Protein AF-A0A7H8L149-F1 (afdb_monomer)

pLDDT: mean 70.41, std 10.68, range [46.38, 91.62]

Foldseek 3Di:
DDDPPDPDPDDDPDVVVVVVVPDPPPDPPDVPPPPDPPLNVCCVPPNACSDPVHHPCVVPDPPPDPDPDDD

Mean predicted aligned error: 18.99 Å

Secondary structure (DSSP, 8-state):
-----PPPPP-PPPHHHHHHHT------------PPPHHHHHHHHH-TTSSTT--HHHHHS--TT-PPP--

Sequence (71 aa):
MSSPNVPGPEPQPSPWFATNRAVTRTVPATPAEAPTPIYTRMVTEFGDPFSALGPTRARWAPRTGERPAAT

Radius of gyration: 29.16 Å; Cα contacts (8 Å, |Δi|>4): 17; chains: 1; bounding box: 42×56×78 Å

Solvent-accessible surface area (backbone atoms only — not comparable to full-atom values): 5033 Å² total; per-residue (Å²): 138,83,79,82,85,70,83,71,84,76,82,77,76,61,69,76,60,61,64,62,71,72,62,79,72,82,71,80,85,64,85,67,70,76,72,72,51,68,64,58,51,44,28,74,76,63,34,72,59,56,35,95,83,43,31,66,66,67,74,72,45,82,75,89,75,76,72,77,80,87,126

Structure (mmCIF, N/CA/C/O backbone):
data_AF-A0A7H8L149-F1
#
_entry.id   AF-A0A7H8L149-F1
#
loop_
_atom_site.group_PDB
_atom_site.id
_atom_site.type_symbol
_atom_site.label_atom_id
_atom_site.label_alt_id
_atom_site.label_comp_id
_atom_site.label_asym_id
_atom_site.label_entity_id
_atom_site.label_seq_id
_atom_site.pdbx_PDB_ins_code
_atom_site.Cartn_x
_atom_site.Cartn_y
_atom_site.Cartn_z
_atom_site.occupancy
_atom_site.B_iso_or_equiv
_atom_site.auth_seq_id
_atom_site.auth_comp_id
_atom_site.auth_asym_id
_atom_site.auth_atom_id
_atom_site.pdbx_PDB_model_num
ATOM 1 N N . MET A 1 1 ? 22.281 -43.056 45.566 1.00 46.38 1 MET A N 1
ATOM 2 C CA . MET A 1 1 ? 22.538 -41.610 45.735 1.00 46.38 1 MET A CA 1
ATOM 3 C C . MET A 1 1 ? 21.359 -40.872 45.122 1.00 46.38 1 MET A C 1
ATOM 5 O O . MET A 1 1 ? 21.254 -40.843 43.905 1.00 46.38 1 MET A O 1
ATOM 9 N N . SER A 1 2 ? 20.420 -40.402 45.945 1.00 53.12 2 SER A N 1
ATOM 10 C CA . SER A 1 2 ? 19.185 -39.751 45.483 1.00 53.12 2 SER A CA 1
ATOM 11 C C . SER A 1 2 ? 19.381 -38.238 45.500 1.00 53.12 2 SER A C 1
ATOM 13 O O . SER A 1 2 ? 19.650 -37.671 46.555 1.00 53.12 2 SER A O 1
ATOM 15 N N . SER A 1 3 ? 19.291 -37.599 44.334 1.00 62.09 3 SER A N 1
ATOM 16 C CA . SER A 1 3 ? 19.335 -36.138 44.211 1.00 62.09 3 SER A CA 1
ATOM 17 C C . SER A 1 3 ? 18.031 -35.545 44.770 1.00 62.09 3 SER A C 1
ATOM 19 O O . SER A 1 3 ? 16.963 -36.020 44.372 1.00 62.09 3 SER A O 1
ATOM 21 N N . PRO A 1 4 ? 18.053 -34.556 45.685 1.00 66.62 4 PRO A N 1
ATOM 22 C CA . PRO A 1 4 ? 16.829 -33.921 46.145 1.00 66.62 4 PRO A CA 1
ATOM 23 C C . PRO A 1 4 ? 16.323 -32.996 45.035 1.00 66.62 4 PRO A C 1
ATOM 25 O O . PRO A 1 4 ? 16.946 -31.986 44.712 1.00 66.62 4 PRO A O 1
ATOM 28 N N . ASN A 1 5 ? 15.197 -33.363 44.425 1.00 64.50 5 ASN A N 1
ATOM 29 C CA . ASN A 1 5 ? 14.481 -32.510 43.486 1.00 64.50 5 ASN A CA 1
ATOM 30 C C . ASN A 1 5 ? 13.846 -31.354 44.272 1.00 64.50 5 ASN A C 1
ATOM 32 O O . ASN A 1 5 ? 12.718 -31.464 44.746 1.00 64.50 5 ASN A O 1
ATOM 36 N N . VAL A 1 6 ? 14.607 -30.283 44.487 1.00 65.81 6 VAL A N 1
ATOM 37 C CA . VAL A 1 6 ? 14.093 -29.039 45.064 1.00 65.81 6 VAL A CA 1
ATOM 38 C C . VAL A 1 6 ? 13.298 -28.329 43.964 1.00 65.81 6 VAL A C 1
ATOM 40 O O . VAL A 1 6 ? 13.891 -27.999 42.935 1.00 65.81 6 VAL A O 1
ATOM 43 N N . PRO A 1 7 ? 11.983 -28.087 44.128 1.00 63.69 7 PRO A N 1
ATOM 44 C CA . PRO A 1 7 ? 11.236 -27.269 43.183 1.00 63.69 7 PRO A CA 1
ATOM 45 C C . PRO A 1 7 ? 11.845 -25.866 43.189 1.00 63.69 7 PRO A C 1
ATOM 47 O O . PRO A 1 7 ? 11.865 -25.196 44.223 1.00 63.69 7 PRO A O 1
ATOM 50 N N . GLY A 1 8 ? 12.408 -25.447 42.056 1.00 67.44 8 GLY A N 1
ATOM 51 C CA . GLY A 1 8 ? 12.884 -24.078 41.891 1.00 67.44 8 GLY A CA 1
ATOM 52 C C . GLY A 1 8 ? 11.727 -23.081 42.043 1.00 67.44 8 GLY A C 1
ATOM 53 O O . GLY A 1 8 ? 10.570 -23.459 41.842 1.00 67.44 8 GLY A O 1
ATOM 54 N N . PRO A 1 9 ? 12.009 -21.818 42.401 1.00 69.31 9 PRO A N 1
ATOM 55 C CA . PRO A 1 9 ? 10.975 -20.795 42.484 1.00 69.31 9 PRO A CA 1
ATOM 56 C C . PRO A 1 9 ? 10.248 -20.678 41.139 1.00 69.31 9 PRO A C 1
ATOM 58 O O . PRO A 1 9 ? 10.893 -20.619 40.089 1.00 69.31 9 PRO A O 1
ATOM 61 N N . GLU A 1 10 ? 8.912 -20.665 41.171 1.00 71.00 10 GLU A N 1
ATOM 62 C CA . GLU A 1 10 ? 8.107 -20.463 39.966 1.00 71.00 10 GLU A CA 1
ATOM 63 C C . GLU A 1 10 ? 8.531 -19.163 39.262 1.00 71.00 10 GLU A C 1
ATOM 65 O O . GLU A 1 10 ? 8.768 -18.146 39.928 1.00 71.00 10 GLU A O 1
ATOM 70 N N . PRO A 1 11 ? 8.647 -19.163 37.922 1.00 71.50 11 PRO A N 1
ATOM 71 C CA . PRO A 1 11 ? 9.018 -17.967 37.187 1.00 71.50 11 PRO A CA 1
ATOM 72 C C . PRO A 1 11 ? 7.954 -16.886 37.394 1.00 71.50 11 PRO A C 1
ATOM 74 O O . PRO A 1 11 ? 6.805 -17.022 36.974 1.00 71.50 11 PRO A O 1
ATOM 77 N N . GLN A 1 12 ? 8.356 -15.794 38.046 1.00 69.06 12 GLN A N 1
ATOM 78 C CA . GLN A 1 12 ? 7.529 -14.603 38.210 1.00 69.06 12 GLN A CA 1
ATOM 79 C C . GLN A 1 12 ? 7.092 -14.082 36.830 1.00 69.06 12 GLN A C 1
ATOM 81 O O . GLN A 1 12 ? 7.941 -13.906 35.947 1.00 69.06 12 GLN A O 1
ATOM 86 N N . PRO A 1 13 ? 5.789 -13.823 36.612 1.00 67.44 13 PRO A N 1
ATOM 87 C CA . PRO A 1 13 ? 5.316 -13.288 35.346 1.00 67.44 13 PRO A CA 1
ATOM 88 C C . PRO A 1 13 ? 5.932 -11.909 35.110 1.00 67.44 13 PRO A C 1
ATOM 90 O O . PRO A 1 13 ? 6.011 -11.078 36.015 1.00 67.44 13 PRO A O 1
ATOM 93 N N . SER A 1 14 ? 6.374 -11.651 33.879 1.00 71.44 14 SER A N 1
ATOM 94 C CA . SER A 1 14 ? 7.027 -10.384 33.564 1.00 71.44 14 SER A CA 1
ATOM 95 C C . SER A 1 14 ? 6.070 -9.20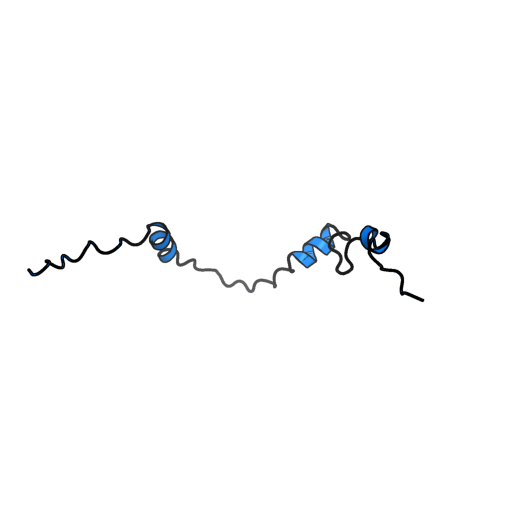8 33.820 1.00 71.44 14 SER A C 1
ATOM 97 O O . SER A 1 14 ? 4.916 -9.256 33.378 1.00 71.44 14 SER A O 1
ATOM 99 N N . PRO A 1 15 ? 6.537 -8.119 34.458 1.00 67.25 15 PRO A N 1
ATOM 100 C CA . PRO A 1 15 ? 5.693 -6.978 34.826 1.00 67.25 15 PRO A CA 1
ATOM 101 C C . PRO A 1 15 ? 4.999 -6.334 33.615 1.00 67.25 15 PRO A C 1
ATOM 103 O O . PRO A 1 15 ? 3.897 -5.806 33.736 1.00 67.25 15 PRO A O 1
ATOM 106 N N . TRP A 1 16 ? 5.584 -6.479 32.421 1.00 61.91 16 TRP A N 1
ATOM 107 C CA . TRP A 1 16 ? 4.996 -6.049 31.152 1.00 61.91 16 TRP A CA 1
ATOM 108 C C . TRP A 1 16 ? 3.619 -6.672 30.858 1.00 61.91 16 TRP A C 1
ATOM 110 O O . TRP A 1 16 ? 2.735 -6.016 30.308 1.00 61.91 16 TRP A O 1
ATOM 120 N N . PHE A 1 17 ? 3.402 -7.937 31.233 1.00 58.94 17 PHE A N 1
ATOM 121 C CA . PHE A 1 1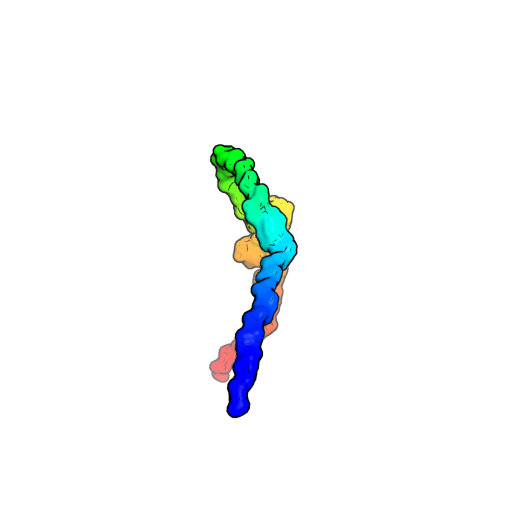7 ? 2.120 -8.616 31.015 1.00 58.94 17 PHE A CA 1
ATOM 122 C C . PHE A 1 17 ? 1.084 -8.282 32.093 1.00 58.94 17 PHE A C 1
ATOM 124 O O . PHE A 1 17 ? -0.115 -8.3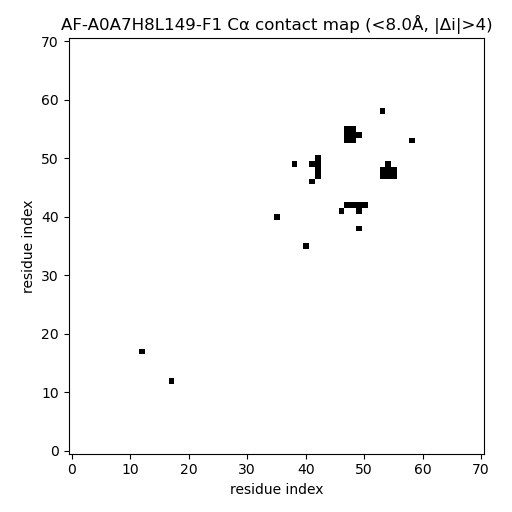02 31.808 1.00 58.94 17 PHE A O 1
ATOM 131 N N . ALA A 1 18 ? 1.523 -7.926 33.303 1.00 60.62 18 ALA A N 1
ATOM 132 C CA . ALA A 1 18 ? 0.630 -7.542 34.395 1.00 60.62 18 ALA A CA 1
ATOM 133 C C . ALA A 1 18 ? -0.098 -6.221 34.096 1.00 60.62 18 ALA A C 1
ATOM 135 O O . ALA A 1 18 ? -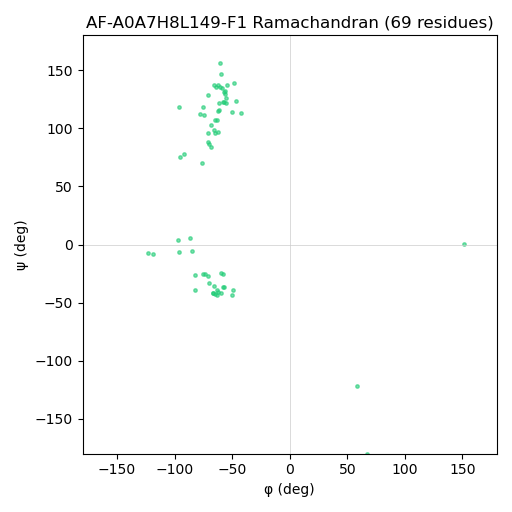1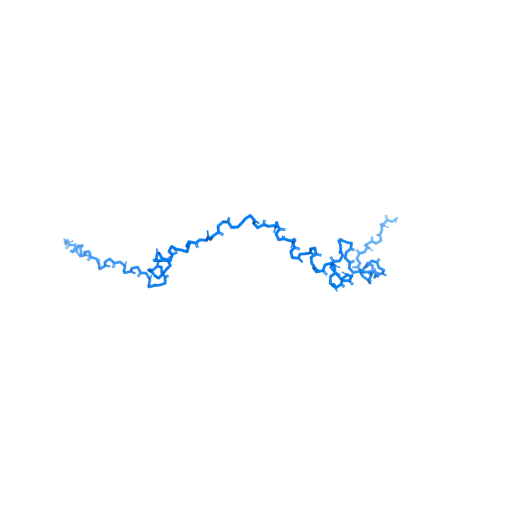.309 -6.122 34.291 1.00 60.62 18 ALA A O 1
ATOM 136 N N . THR A 1 19 ? 0.611 -5.236 33.535 1.00 59.44 19 THR A N 1
ATOM 137 C CA . THR A 1 19 ? 0.039 -3.926 33.184 1.00 59.44 19 THR A CA 1
ATOM 138 C C . THR A 1 19 ? -1.010 -4.019 32.075 1.00 59.44 19 THR A C 1
ATOM 140 O O . THR A 1 19 ? -2.016 -3.318 32.122 1.00 59.44 19 THR A O 1
ATOM 143 N N . ASN A 1 20 ? -0.832 -4.919 31.105 1.00 56.28 20 ASN A N 1
ATOM 144 C CA . ASN A 1 20 ? -1.739 -5.027 29.959 1.00 56.28 20 ASN A CA 1
ATOM 145 C C . ASN A 1 20 ? -3.079 -5.704 30.289 1.00 56.28 20 ASN A C 1
ATOM 147 O O . ASN A 1 20 ? -4.077 -5.432 29.626 1.00 56.28 20 ASN A O 1
ATOM 151 N N . ARG A 1 21 ? -3.136 -6.555 31.324 1.00 57.09 21 ARG A N 1
ATOM 152 C CA . ARG A 1 21 ? -4.376 -7.248 31.720 1.00 57.09 21 ARG A CA 1
ATOM 153 C C . ARG A 1 21 ? -5.397 -6.344 32.414 1.00 57.09 21 ARG A C 1
ATOM 155 O O . ARG A 1 21 ? -6.584 -6.643 32.365 1.00 57.09 21 ARG A O 1
ATOM 162 N N . ALA A 1 22 ? -4.949 -5.262 33.048 1.00 56.38 22 ALA A N 1
ATOM 163 C CA . ALA A 1 22 ? -5.811 -4.358 33.810 1.00 56.38 22 ALA A CA 1
ATOM 164 C C . ALA A 1 22 ? -6.489 -3.276 32.951 1.00 56.38 22 ALA A C 1
ATOM 166 O O . ALA A 1 22 ? -7.324 -2.526 33.452 1.00 56.38 22 ALA A O 1
ATOM 167 N N . VAL A 1 23 ? -6.155 -3.177 31.660 1.00 58.62 23 VAL A N 1
ATOM 168 C CA . VAL A 1 23 ? -6.727 -2.156 30.778 1.00 58.62 23 VAL A CA 1
ATOM 169 C C . VAL A 1 23 ? -7.916 -2.735 30.012 1.00 58.62 23 VAL A C 1
ATOM 171 O O . VAL A 1 23 ? -7.844 -3.001 28.814 1.00 58.62 23 VAL A O 1
ATOM 174 N N . THR A 1 24 ? -9.055 -2.891 30.684 1.00 59.81 24 THR A N 1
ATOM 175 C CA . THR A 1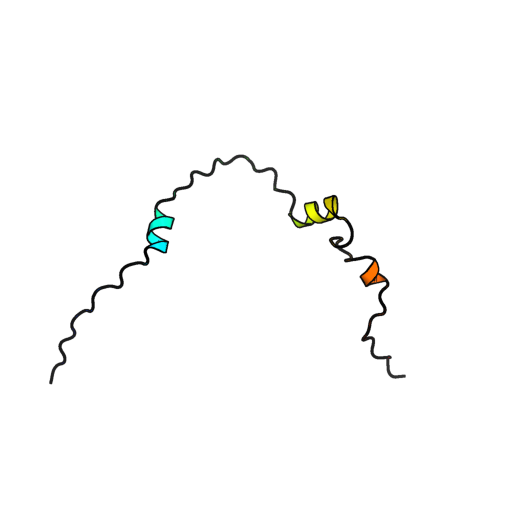 24 ? -10.347 -2.959 29.988 1.00 59.81 24 THR A CA 1
ATOM 176 C C . THR A 1 24 ? -10.629 -1.584 29.389 1.00 59.81 24 THR A C 1
ATOM 178 O O . THR A 1 24 ? -11.277 -0.740 30.003 1.00 59.81 24 THR A O 1
ATOM 181 N N . ARG A 1 25 ? -10.080 -1.316 28.197 1.00 61.16 25 ARG A N 1
ATOM 182 C CA . ARG A 1 25 ? -10.451 -0.136 27.410 1.00 61.16 25 ARG A CA 1
ATOM 183 C C . ARG A 1 25 ? -11.883 -0.359 26.947 1.00 61.16 25 ARG A C 1
ATOM 185 O O . ARG A 1 25 ? -12.116 -1.128 26.019 1.00 61.16 25 ARG A O 1
ATOM 192 N N . THR A 1 26 ? -12.841 0.294 27.590 1.00 59.66 26 THR A N 1
ATOM 193 C CA . THR A 1 26 ? -14.192 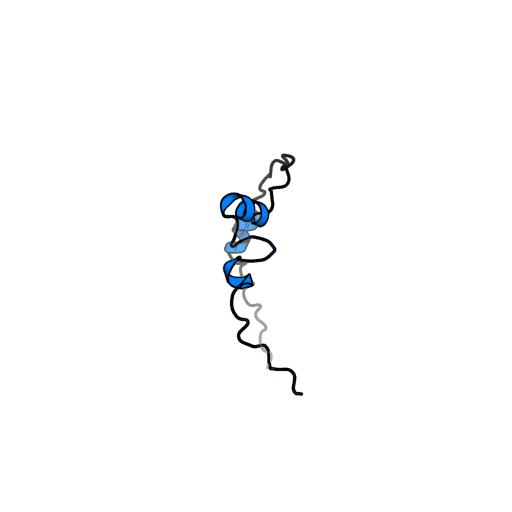0.426 27.050 1.00 59.66 26 THR A CA 1
ATOM 194 C C . THR A 1 26 ? -14.070 1.268 25.784 1.00 59.66 26 THR A C 1
ATOM 196 O O . THR A 1 26 ? -13.947 2.488 25.852 1.00 59.66 26 THR A O 1
ATOM 199 N N . VAL A 1 27 ? -13.982 0.615 24.625 1.00 62.12 27 VAL A N 1
ATOM 200 C CA . VAL A 1 27 ? -13.977 1.296 23.328 1.00 62.12 27 VAL A CA 1
ATOM 201 C C . VAL A 1 27 ? -15.430 1.665 23.031 1.00 62.12 27 VAL A C 1
ATOM 203 O O . VAL A 1 27 ? -16.240 0.753 22.856 1.00 62.12 27 VAL A O 1
ATOM 206 N N . PRO A 1 28 ? -15.813 2.955 23.013 1.00 58.47 28 PRO A N 1
ATOM 207 C CA . PRO A 1 28 ? -17.146 3.329 22.568 1.00 58.47 28 PRO A CA 1
ATOM 208 C C . PRO A 1 28 ? -17.307 2.888 21.111 1.00 58.47 28 PRO A C 1
ATOM 210 O O . PRO A 1 28 ? -16.523 3.278 20.247 1.00 58.47 28 PRO A O 1
ATOM 213 N N . ALA A 1 29 ? -18.306 2.047 20.849 1.00 64.06 29 ALA A N 1
ATOM 214 C CA . ALA A 1 29 ? -18.669 1.610 19.509 1.00 64.06 29 ALA A CA 1
ATOM 215 C C . ALA A 1 29 ? -19.418 2.740 18.791 1.00 64.06 29 ALA A C 1
ATOM 217 O O . ALA A 1 29 ? -20.627 2.679 18.581 1.00 64.06 29 ALA A O 1
ATOM 218 N N . THR A 1 30 ? -18.713 3.811 18.436 1.00 64.06 30 THR A N 1
ATOM 219 C CA . THR A 1 30 ? -19.159 4.622 17.306 1.00 64.06 30 THR A CA 1
ATOM 220 C C . THR A 1 30 ? -19.084 3.734 16.064 1.00 64.06 30 THR A C 1
ATOM 222 O O . THR A 1 30 ? -18.097 3.008 15.911 1.00 64.06 30 THR A O 1
ATOM 225 N N . PRO A 1 31 ? -20.095 3.731 15.174 1.00 58.03 31 PRO A N 1
ATOM 226 C CA . PRO A 1 31 ? -19.921 3.139 13.860 1.00 58.03 31 PRO A CA 1
ATOM 227 C C . PRO A 1 31 ? -18.82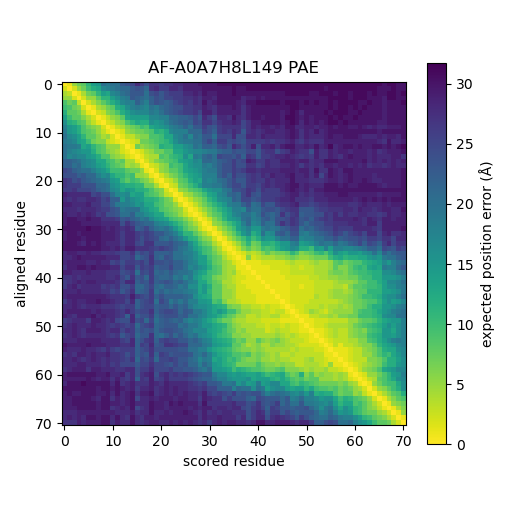5 3.958 13.187 1.00 58.03 31 PRO A C 1
ATOM 229 O O . PRO A 1 31 ? -19.054 5.077 12.735 1.00 58.03 31 PRO A O 1
ATOM 232 N N . ALA A 1 32 ? -17.596 3.452 13.247 1.00 62.25 32 ALA A N 1
ATOM 233 C CA . ALA A 1 32 ? -16.478 4.065 12.575 1.00 62.25 32 ALA A CA 1
ATOM 234 C C . ALA A 1 32 ? -16.819 3.990 11.091 1.00 62.25 32 ALA A C 1
ATOM 236 O O . ALA A 1 32 ? -16.825 2.903 10.510 1.00 62.25 32 ALA A O 1
ATOM 237 N N . GLU A 1 33 ? -17.168 5.136 10.505 1.00 60.66 33 GLU A N 1
ATOM 238 C CA . GLU A 1 33 ? -17.087 5.341 9.068 1.00 60.66 33 GLU A CA 1
ATOM 239 C C . GLU A 1 33 ? -15.756 4.727 8.648 1.00 60.66 33 GLU A C 1
ATOM 241 O O . GLU A 1 33 ? -14.716 5.125 9.183 1.00 60.66 33 GLU A O 1
ATOM 246 N N . ALA A 1 34 ? -15.817 3.641 7.866 1.00 64.06 34 ALA A N 1
ATOM 247 C CA . ALA A 1 34 ? -14.667 2.777 7.657 1.00 64.06 34 ALA A CA 1
ATOM 248 C C . ALA A 1 34 ? -13.495 3.678 7.262 1.00 64.06 34 ALA A C 1
ATOM 250 O O . ALA A 1 34 ? -13.601 4.370 6.242 1.00 64.06 34 ALA A O 1
ATOM 251 N N . PRO A 1 35 ? -12.440 3.776 8.098 1.00 65.81 35 PRO A N 1
ATOM 252 C CA . PRO A 1 35 ? -11.415 4.771 7.875 1.00 65.81 35 PRO A CA 1
ATOM 253 C C . PRO A 1 35 ? -10.865 4.503 6.489 1.00 65.81 35 PRO A C 1
ATOM 255 O O . PRO A 1 35 ? -10.448 3.379 6.197 1.00 65.81 35 PRO A O 1
ATOM 258 N N . THR A 1 36 ? -10.938 5.518 5.624 1.00 71.06 36 THR A N 1
ATOM 259 C CA . THR A 1 36 ? -10.412 5.426 4.265 1.00 71.06 36 THR A CA 1
ATOM 260 C C . THR A 1 36 ? -9.023 4.817 4.381 1.00 71.06 36 THR A C 1
ATOM 262 O O . THR A 1 36 ? -8.224 5.356 5.161 1.00 71.06 36 THR A O 1
ATOM 265 N N . PRO A 1 37 ? -8.741 3.692 3.697 1.00 84.38 37 PRO A N 1
ATOM 266 C CA . PRO A 1 37 ? -7.463 3.0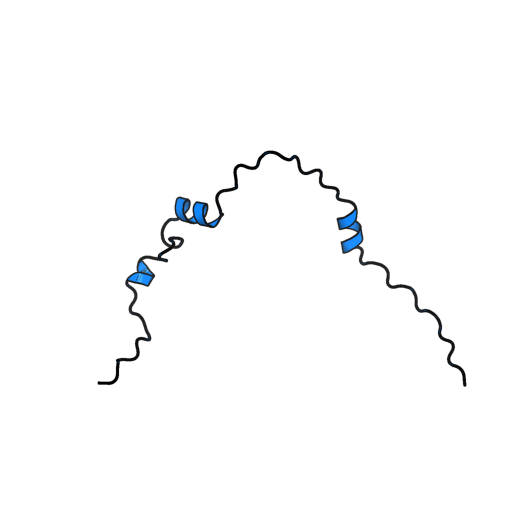22 3.833 1.00 84.38 37 PRO A CA 1
ATOM 267 C C . PRO A 1 37 ? -6.341 4.043 3.692 1.00 84.38 37 PRO A C 1
ATOM 269 O O . PRO A 1 37 ? -6.424 4.938 2.849 1.00 84.38 37 PRO A O 1
ATOM 272 N N . ILE A 1 38 ? -5.304 3.930 4.524 1.00 83.06 38 ILE A N 1
ATOM 273 C CA . ILE A 1 38 ? -4.193 4.897 4.554 1.00 83.06 38 ILE A CA 1
ATOM 274 C C . ILE A 1 38 ? -3.667 5.137 3.132 1.00 83.06 38 ILE A C 1
ATOM 276 O O . ILE A 1 38 ? -3.450 6.276 2.736 1.00 83.06 38 ILE A O 1
ATOM 280 N N . TYR A 1 39 ? -3.599 4.078 2.323 1.00 75.94 39 TYR A N 1
ATOM 281 C CA . TYR A 1 39 ? -3.202 4.143 0.921 1.00 75.94 39 TYR A CA 1
ATOM 282 C C . TYR A 1 39 ? -4.101 5.047 0.060 1.00 75.94 39 TYR A C 1
ATOM 284 O O . TYR A 1 39 ? -3.600 5.839 -0.729 1.00 75.94 39 TYR A O 1
ATOM 292 N N . THR A 1 40 ? -5.423 5.006 0.248 1.00 84.06 40 THR A N 1
ATOM 293 C CA . THR A 1 40 ? -6.364 5.901 -0.441 1.00 84.06 40 THR A CA 1
ATOM 294 C C . THR A 1 40 ? -6.112 7.358 -0.071 1.00 84.06 40 THR A C 1
ATOM 296 O O . THR A 1 40 ? -6.123 8.216 -0.946 1.00 84.06 40 THR A O 1
ATOM 299 N N . ARG A 1 41 ? -5.824 7.646 1.205 1.00 87.25 41 ARG A N 1
ATOM 300 C CA . ARG A 1 41 ? -5.482 9.009 1.642 1.00 87.25 41 ARG A CA 1
ATOM 301 C C . ARG A 1 41 ? -4.174 9.485 1.018 1.00 87.25 41 ARG A C 1
ATOM 303 O O . ARG A 1 41 ? -4.118 10.602 0.524 1.00 87.25 41 ARG A O 1
ATOM 310 N N . MET A 1 42 ? -3.167 8.617 0.960 1.00 89.50 42 MET A N 1
ATOM 311 C CA . MET A 1 42 ? -1.872 8.933 0.352 1.00 89.50 42 MET A CA 1
ATOM 312 C C . MET A 1 42 ? -1.981 9.222 -1.150 1.00 89.50 42 MET A C 1
ATOM 314 O O . MET A 1 42 ? -1.340 10.150 -1.636 1.00 89.50 42 MET A O 1
ATOM 318 N N . VAL A 1 43 ? -2.817 8.475 -1.880 1.00 88.56 43 VAL A N 1
ATOM 319 C CA . VAL A 1 43 ? -3.112 8.753 -3.297 1.00 88.56 43 VAL A CA 1
ATOM 320 C C . VAL A 1 43 ? -3.797 10.110 -3.452 1.00 88.56 43 VAL A C 1
ATOM 322 O O . VAL A 1 43 ? -3.427 10.873 -4.338 1.00 88.56 43 VAL A O 1
ATOM 325 N N . THR A 1 44 ? -4.770 10.432 -2.597 1.00 87.75 44 THR A N 1
ATOM 326 C CA . THR A 1 44 ? -5.487 11.716 -2.655 1.00 87.75 44 THR A CA 1
ATOM 327 C C . THR A 1 44 ? -4.585 12.904 -2.324 1.00 87.75 44 THR A C 1
ATOM 329 O O . THR A 1 44 ? -4.682 13.941 -2.972 1.00 87.75 44 THR A O 1
ATOM 332 N N . GLU A 1 45 ? -3.719 12.770 -1.320 1.00 91.62 45 GLU A N 1
ATOM 333 C CA . GLU A 1 45 ? -2.897 13.871 -0.808 1.00 91.62 45 GLU A CA 1
ATOM 334 C C . GLU A 1 45 ? -1.630 14.102 -1.639 1.00 91.62 45 GLU A C 1
ATOM 336 O O . GLU A 1 45 ? -1.251 15.242 -1.897 1.00 91.62 45 GLU A O 1
ATOM 341 N N . PHE A 1 46 ? -0.987 13.027 -2.097 1.00 89.44 46 PHE A N 1
ATOM 342 C CA . PHE A 1 46 ? 0.333 13.095 -2.732 1.00 89.44 46 PHE A CA 1
ATOM 343 C C . PHE A 1 46 ? 0.347 12.602 -4.181 1.00 89.44 46 PHE A C 1
ATOM 345 O O . PHE A 1 46 ? 1.359 12.755 -4.868 1.00 89.44 46 PHE A O 1
ATOM 352 N N . GLY A 1 47 ? -0.748 12.015 -4.667 1.00 86.81 47 GLY A N 1
ATOM 353 C CA . GLY A 1 47 ? -0.868 11.557 -6.045 1.00 86.81 47 GLY A CA 1
ATOM 354 C C . GLY A 1 47 ? 0.204 10.537 -6.423 1.00 86.81 47 GLY A C 1
ATOM 355 O O . GLY A 1 47 ? 0.323 9.458 -5.841 1.00 86.81 47 GLY A O 1
ATOM 356 N N . ASP A 1 48 ? 0.971 10.869 -7.455 1.00 73.94 48 ASP A N 1
ATOM 357 C CA . ASP A 1 48 ? 1.915 9.966 -8.097 1.00 73.94 48 ASP A CA 1
ATOM 358 C C . ASP A 1 48 ? 3.326 10.066 -7.493 1.00 73.94 48 ASP A C 1
ATOM 360 O O . ASP A 1 48 ? 4.208 10.754 -8.010 1.00 73.94 48 ASP A O 1
ATOM 364 N N . PRO A 1 49 ? 3.514 9.438 -6.325 1.00 82.31 49 PRO A N 1
ATOM 365 C CA . PRO A 1 49 ? 4.242 8.164 -6.273 1.00 82.31 49 PRO A CA 1
ATOM 366 C C . PRO A 1 49 ? 3.441 7.012 -5.640 1.00 82.31 49 PRO A C 1
ATOM 368 O O . PRO A 1 49 ? 3.887 5.867 -5.681 1.00 82.31 49 PRO A O 1
ATOM 371 N N . PHE A 1 50 ? 2.267 7.301 -5.073 1.00 84.94 50 PHE A N 1
ATOM 372 C CA . PHE A 1 50 ? 1.397 6.323 -4.409 1.00 84.94 50 PHE A CA 1
ATOM 373 C C . PHE A 1 50 ? 0.290 5.802 -5.323 1.00 84.94 50 PHE A C 1
ATOM 375 O O . PHE A 1 50 ? -0.552 5.028 -4.882 1.00 84.94 50 PHE A O 1
ATOM 382 N N . SER A 1 51 ? 0.281 6.209 -6.595 1.00 83.94 51 SER A N 1
ATOM 383 C CA . SER A 1 51 ? -0.674 5.697 -7.571 1.00 83.94 51 SER A CA 1
ATOM 384 C C . SER A 1 51 ? -0.532 4.176 -7.728 1.00 83.94 51 SER A C 1
ATOM 386 O O . SER A 1 51 ? 0.566 3.625 -7.645 1.00 83.94 51 SER A O 1
ATOM 388 N N . ALA A 1 52 ? -1.643 3.482 -7.993 1.00 80.44 52 ALA A N 1
ATOM 389 C CA . ALA A 1 52 ? -1.646 2.023 -8.159 1.00 80.44 52 ALA A CA 1
ATOM 390 C C . ALA A 1 52 ? -0.745 1.541 -9.314 1.00 80.44 52 ALA A C 1
ATOM 392 O O . ALA A 1 52 ? -0.265 0.412 -9.313 1.00 80.44 52 ALA A O 1
ATOM 393 N N . LEU A 1 53 ? -0.499 2.414 -10.295 1.00 81.56 53 LEU A N 1
ATOM 394 C CA . LEU A 1 53 ? 0.386 2.168 -11.433 1.00 81.56 53 LEU A CA 1
ATOM 395 C C . LEU A 1 53 ? 1.859 2.508 -11.132 1.00 81.56 53 LEU A C 1
ATOM 397 O O . LEU A 1 53 ? 2.686 2.499 -12.048 1.00 81.56 53 LEU A O 1
ATOM 401 N N . GLY A 1 54 ? 2.176 2.857 -9.882 1.00 80.50 54 GLY A N 1
ATOM 402 C CA . GLY A 1 54 ? 3.481 3.340 -9.446 1.00 80.50 54 GLY A CA 1
ATOM 403 C C . GLY A 1 54 ? 3.854 4.710 -10.028 1.00 80.50 54 GLY A C 1
ATOM 404 O O . GLY A 1 54 ? 3.099 5.280 -10.814 1.00 80.50 54 GLY A O 1
ATOM 405 N N . PRO A 1 55 ? 5.037 5.247 -9.690 1.00 84.75 55 PRO A N 1
ATOM 406 C CA . PRO A 1 55 ? 5.482 6.556 -10.159 1.00 84.75 55 PRO A CA 1
ATOM 407 C C . PRO A 1 55 ? 5.544 6.629 -11.688 1.00 84.75 55 PRO A C 1
ATOM 409 O O . PRO A 1 55 ? 6.144 5.764 -12.329 1.00 84.75 55 PRO A O 1
ATOM 412 N N . THR A 1 56 ? 5.041 7.710 -12.287 1.00 81.69 56 THR A N 1
ATOM 413 C CA . THR A 1 56 ? 5.127 7.975 -13.736 1.00 81.69 56 THR A CA 1
ATOM 414 C C . THR A 1 56 ? 6.554 7.814 -14.228 1.00 81.69 56 THR A C 1
ATOM 416 O O . THR A 1 56 ? 6.785 7.156 -15.236 1.00 81.69 56 THR A O 1
ATOM 419 N N . ARG A 1 57 ? 7.533 8.332 -13.480 1.00 76.56 57 ARG A N 1
ATOM 420 C CA . ARG A 1 57 ? 8.954 8.211 -13.833 1.00 76.56 57 ARG A CA 1
ATOM 421 C C . ARG A 1 57 ? 9.415 6.761 -13.973 1.00 76.56 57 ARG A C 1
ATOM 423 O O . ARG A 1 57 ? 10.195 6.478 -14.871 1.00 76.56 57 ARG A O 1
ATOM 430 N N . ALA A 1 58 ? 8.914 5.848 -13.143 1.00 79.44 58 ALA A N 1
ATOM 431 C CA . ALA A 1 58 ? 9.257 4.431 -13.229 1.00 79.44 58 ALA A CA 1
ATOM 432 C C . ALA A 1 58 ? 8.637 3.754 -14.462 1.00 79.44 58 ALA A C 1
ATOM 434 O O . ALA A 1 58 ? 9.211 2.806 -14.987 1.00 79.44 58 ALA A O 1
ATOM 435 N N . ARG A 1 59 ? 7.500 4.258 -14.965 1.00 80.19 59 ARG A N 1
ATOM 436 C CA . ARG A 1 59 ? 6.871 3.745 -16.195 1.00 80.19 59 ARG A CA 1
ATOM 437 C C . ARG A 1 59 ? 7.665 4.078 -17.457 1.00 80.19 59 ARG A C 1
ATOM 439 O O . ARG A 1 59 ? 7.659 3.287 -18.392 1.00 80.19 59 ARG A O 1
ATOM 446 N N . TRP A 1 60 ? 8.337 5.228 -17.473 1.00 78.62 60 TRP A N 1
ATOM 447 C CA . TRP A 1 60 ? 9.171 5.677 -18.595 1.00 78.62 60 TRP A CA 1
ATOM 448 C C . TRP A 1 60 ? 10.656 5.350 -18.415 1.00 78.62 60 TRP A C 1
ATOM 450 O O . TRP A 1 60 ? 11.452 5.593 -19.321 1.00 78.62 60 TRP A O 1
ATOM 460 N N . ALA A 1 61 ? 11.045 4.827 -17.251 1.00 77.88 61 ALA A N 1
ATOM 461 C CA . ALA A 1 61 ? 12.419 4.434 -17.005 1.00 77.88 61 ALA A CA 1
ATOM 462 C C . ALA A 1 61 ? 12.792 3.249 -17.915 1.00 77.88 61 ALA A C 1
ATOM 464 O O . ALA A 1 61 ? 12.006 2.303 -18.041 1.00 77.88 61 ALA A O 1
ATOM 465 N N . PRO A 1 62 ? 13.991 3.259 -18.525 1.00 75.69 62 PRO A N 1
ATOM 466 C CA . PRO A 1 62 ? 14.501 2.100 -19.243 1.00 75.69 62 PRO A CA 1
ATOM 467 C C . PRO A 1 62 ? 14.515 0.891 -18.306 1.00 75.69 62 PRO A C 1
ATOM 469 O O . PRO A 1 62 ? 15.087 0.954 -17.216 1.00 75.69 62 PRO A O 1
ATOM 472 N N . ARG A 1 63 ? 13.891 -0.219 -18.714 1.00 76.06 63 ARG A N 1
ATOM 473 C CA . ARG A 1 63 ? 13.959 -1.468 -17.951 1.00 76.06 63 ARG A CA 1
ATOM 474 C C . ARG A 1 63 ? 15.365 -2.037 -18.089 1.00 76.06 63 ARG A C 1
ATOM 476 O O . ARG A 1 63 ? 15.686 -2.708 -19.066 1.00 76.06 63 ARG A O 1
ATOM 483 N N . THR A 1 64 ? 16.225 -1.754 -17.119 1.00 70.31 64 THR A N 1
ATOM 484 C CA . THR A 1 64 ? 17.566 -2.338 -17.049 1.00 70.31 64 THR A CA 1
ATOM 485 C C . THR A 1 64 ? 17.436 -3.814 -16.685 1.00 70.31 64 THR A C 1
ATOM 487 O O . THR A 1 64 ? 17.400 -4.162 -15.508 1.00 70.31 64 THR A O 1
ATOM 490 N N . GLY A 1 65 ? 17.290 -4.681 -17.688 1.00 65.06 65 GLY A N 1
ATOM 491 C CA . GLY A 1 65 ? 17.236 -6.127 -17.471 1.00 65.06 65 GLY A CA 1
ATOM 492 C C . GLY A 1 65 ? 16.441 -6.942 -18.486 1.00 65.06 65 GLY A C 1
ATOM 493 O O . GLY A 1 65 ? 16.390 -8.161 -18.334 1.00 65.06 65 GLY A O 1
ATOM 494 N N . GLU A 1 66 ? 15.840 -6.339 -19.519 1.00 62.16 66 GLU A N 1
ATOM 495 C CA . GLU A 1 66 ? 15.332 -7.138 -20.640 1.00 62.16 66 GLU A CA 1
ATOM 496 C C . GLU A 1 66 ? 16.520 -7.788 -21.358 1.00 62.16 66 GLU A C 1
ATOM 498 O O . GLU A 1 66 ? 17.239 -7.162 -22.136 1.00 62.16 66 GLU A O 1
ATOM 503 N N . ARG A 1 67 ? 16.767 -9.063 -21.037 1.00 63.78 67 ARG A N 1
ATOM 504 C CA . ARG A 1 67 ? 17.670 -9.918 -21.803 1.00 63.78 67 ARG A CA 1
ATOM 505 C C . ARG A 1 67 ? 17.140 -9.927 -23.240 1.00 63.78 67 ARG A C 1
ATOM 507 O O . ARG A 1 67 ? 15.978 -10.300 -23.415 1.00 63.78 67 ARG A O 1
ATOM 514 N N . PRO A 1 68 ? 17.930 -9.535 -24.254 1.00 60.47 68 PRO A N 1
ATOM 515 C CA . PRO A 1 68 ? 17.467 -9.618 -25.629 1.00 60.47 68 PRO A CA 1
ATOM 516 C C . PRO A 1 68 ? 17.079 -11.069 -25.916 1.00 60.47 68 PRO A C 1
ATOM 518 O O . PRO A 1 68 ? 17.817 -11.997 -25.563 1.00 60.47 68 PRO A O 1
ATOM 521 N N . ALA A 1 69 ? 15.890 -11.260 -26.490 1.00 65.75 69 ALA A N 1
ATOM 522 C CA . ALA A 1 69 ? 15.468 -12.561 -26.978 1.00 65.75 69 ALA A CA 1
ATOM 523 C C . ALA A 1 69 ? 16.537 -13.046 -27.962 1.00 65.75 69 ALA A C 1
ATOM 525 O O . ALA A 1 69 ? 16.870 -12.338 -28.911 1.00 65.75 69 ALA A O 1
ATOM 526 N N . ALA A 1 70 ? 17.128 -14.206 -27.680 1.00 65.25 70 ALA A N 1
ATOM 527 C CA . ALA A 1 70 ? 18.106 -14.807 -28.567 1.00 65.25 70 ALA A CA 1
ATOM 528 C C . ALA A 1 70 ? 17.394 -15.177 -29.877 1.00 65.25 70 ALA A C 1
ATOM 530 O O . ALA A 1 70 ? 16.564 -16.085 -29.883 1.00 65.25 70 ALA A O 1
ATOM 531 N N . THR A 1 71 ? 17.667 -14.418 -30.937 1.00 62.56 71 THR A N 1
ATOM 532 C CA . THR A 1 71 ? 17.412 -14.803 -32.332 1.00 62.56 71 THR A CA 1
ATOM 533 C C . THR A 1 71 ? 18.491 -15.742 -32.825 1.00 62.56 71 THR A C 1
ATOM 535 O O . THR A 1 71 ? 19.673 -15.442 -32.533 1.00 62.56 71 THR A O 1
#